Protein AF-A0A6F8VFI2-F1 (afdb_monomer_lite)

Foldseek 3Di:
DDKDFDPDWDDDPPDTHRMDDDDPWAFLLNVVVPCPPCPSVVLLVQLCVVVVHDSVVNRGHTPVRVVVSSVVSVCVVVVVVVVPVVVVVPD

Radius of gyration: 20.28 Å; chains: 1; bounding box: 41×22×64 Å

InterPro domains:
  IPR019289 Tail assembly protein E/E' [PF10109] (3-76)

Secondary structure (DSSP, 8-state):
--EEEEEEEEEETTEEEEEEE--SS-BHHHHHHT-SSSHHHHHHHHHHHHHT--HHHHTT-BHHHHHHHHHHHHHHHHHHHHSSSTTTS--

Structure (mmCIF, N/CA/C/O backbone):
data_AF-A0A6F8VFI2-F1
#
_entry.id   AF-A0A6F8VFI2-F1
#
loop_
_atom_site.group_PDB
_atom_site.id
_atom_site.type_symbol
_atom_site.label_atom_id
_atom_site.label_alt_id
_atom_site.label_comp_id
_atom_site.label_asym_id
_atom_site.label_entity_id
_atom_site.label_seq_id
_atom_site.pdbx_PDB_ins_code
_atom_site.Cartn_x
_atom_site.Cartn_y
_atom_site.Cartn_z
_atom_site.occupancy
_atom_site.B_iso_or_equiv
_atom_site.auth_seq_id
_atom_site.auth_comp_id
_atom_site.auth_asym_id
_atom_site.auth_atom_id
_atom_site.pdbx_PDB_model_num
ATOM 1 N N . MET A 1 1 ? 2.061 5.471 18.105 1.00 77.06 1 MET A N 1
ATOM 2 C CA . MET A 1 1 ? 0.746 4.852 17.826 1.00 77.06 1 MET A CA 1
ATOM 3 C C . MET A 1 1 ? -0.390 5.699 18.355 1.00 77.06 1 MET A C 1
ATOM 5 O O . MET A 1 1 ? -0.435 5.979 19.550 1.00 77.06 1 MET A O 1
ATOM 9 N N . ALA A 1 2 ? -1.300 6.115 17.473 1.00 89.31 2 ALA A N 1
ATOM 10 C CA . ALA A 1 2 ? -2.521 6.812 17.868 1.00 89.31 2 ALA A CA 1
ATOM 11 C C . ALA A 1 2 ? -3.579 5.810 18.359 1.00 89.31 2 ALA A C 1
ATOM 13 O O . ALA A 1 2 ? -3.737 4.730 17.787 1.00 89.31 2 ALA A O 1
ATOM 14 N N . LYS A 1 3 ? -4.318 6.173 19.411 1.00 94.69 3 LYS A N 1
ATOM 15 C CA . LYS A 1 3 ? -5.434 5.386 19.948 1.00 94.69 3 LYS A CA 1
ATOM 16 C C . LYS A 1 3 ? -6.693 6.245 19.972 1.00 94.69 3 LYS A C 1
ATOM 18 O O . LYS A 1 3 ? -6.653 7.379 20.441 1.00 94.69 3 LYS A O 1
ATOM 23 N N . LEU A 1 4 ? -7.804 5.684 19.507 1.00 95.88 4 LEU A N 1
ATOM 24 C CA . LEU A 1 4 ? -9.125 6.300 19.566 1.00 95.88 4 LEU A CA 1
ATOM 25 C C . LEU A 1 4 ? -10.033 5.459 20.459 1.00 95.88 4 LEU A C 1
ATOM 27 O O . LEU A 1 4 ? -10.351 4.322 20.120 1.00 95.88 4 LEU A O 1
ATOM 31 N N . THR A 1 5 ? -10.480 6.021 21.579 1.00 96.88 5 THR A N 1
ATOM 32 C CA . THR A 1 5 ? -11.554 5.420 22.380 1.00 96.88 5 THR A CA 1
ATOM 33 C C . THR A 1 5 ? -12.900 5.702 21.717 1.00 96.88 5 THR A C 1
ATOM 35 O O . THR A 1 5 ? -13.194 6.841 21.349 1.00 96.88 5 THR A O 1
ATOM 38 N N . LEU A 1 6 ? -13.719 4.668 21.552 1.00 96.50 6 LEU A N 1
ATOM 39 C CA . LEU A 1 6 ? -15.002 4.746 20.868 1.00 96.50 6 LEU A CA 1
ATOM 40 C C . LEU A 1 6 ? -16.102 5.201 21.831 1.00 96.50 6 LEU A C 1
ATOM 42 O O . LEU A 1 6 ? -16.238 4.680 22.934 1.00 96.50 6 LEU A O 1
ATOM 46 N N . LYS A 1 7 ? -16.938 6.147 21.386 1.00 97.00 7 LYS A N 1
ATOM 47 C CA . LYS A 1 7 ? -18.144 6.560 22.131 1.00 97.00 7 LYS A CA 1
ATOM 48 C C . LYS A 1 7 ? -19.231 5.481 22.119 1.00 97.00 7 LYS A C 1
ATOM 50 O O . LYS A 1 7 ? -20.031 5.401 23.044 1.00 97.00 7 LYS A O 1
ATOM 55 N N . HIS A 1 8 ? -19.243 4.662 21.071 1.00 97.06 8 HIS A N 1
ATOM 56 C CA . HIS A 1 8 ? -20.163 3.548 20.879 1.00 97.06 8 HIS A CA 1
ATOM 57 C C . HIS A 1 8 ? -19.333 2.313 20.496 1.00 97.06 8 HIS A C 1
ATOM 59 O O . HIS A 1 8 ? -18.727 2.326 19.422 1.00 97.06 8 HIS A O 1
ATOM 65 N N . PRO A 1 9 ? -19.235 1.290 21.364 1.00 95.44 9 PRO A N 1
ATOM 66 C CA . PRO A 1 9 ? -18.424 0.105 21.095 1.00 95.44 9 PRO A CA 1
ATOM 67 C C . PRO A 1 9 ? -18.895 -0.677 19.864 1.00 95.44 9 PRO A C 1
ATOM 69 O O . PRO A 1 9 ? -20.092 -0.762 19.587 1.00 95.44 9 PRO A O 1
ATOM 72 N N . LEU A 1 10 ? -17.948 -1.288 19.152 1.00 96.06 10 LEU A N 1
ATOM 73 C CA . LEU A 1 10 ? -18.231 -2.194 18.039 1.00 96.06 10 LEU A CA 1
ATOM 74 C C . LEU A 1 10 ? -18.393 -3.622 18.564 1.00 96.06 10 LEU A C 1
ATOM 76 O O . LEU A 1 10 ? -17.708 -4.021 19.506 1.00 96.06 10 LEU A O 1
ATOM 80 N N . THR A 1 11 ? -19.267 -4.409 17.939 1.00 95.62 11 THR A N 1
ATOM 81 C CA . THR A 1 11 ? -19.456 -5.828 18.270 1.00 95.62 11 THR A CA 1
ATOM 82 C C . THR A 1 11 ? -19.084 -6.702 17.078 1.00 95.62 11 THR A C 1
ATOM 84 O O . THR A 1 11 ? -19.471 -6.427 15.944 1.00 95.62 11 THR A O 1
ATOM 87 N N . PHE A 1 12 ? -18.310 -7.755 17.334 1.00 90.75 12 PHE A N 1
ATOM 88 C CA . PHE A 1 12 ? -17.946 -8.760 16.338 1.00 90.75 12 PHE A CA 1
ATOM 89 C C . PHE A 1 12 ? -18.005 -10.149 16.979 1.00 90.75 12 PHE A C 1
ATOM 91 O O . PHE A 1 12 ? -17.158 -10.526 17.793 1.00 90.75 12 PHE A O 1
ATOM 98 N N . GLY A 1 13 ? -19.053 -10.911 16.659 1.00 92.81 13 GLY A N 1
ATOM 99 C CA . GLY A 1 13 ? -19.339 -12.181 17.326 1.00 92.81 13 GLY A CA 1
ATOM 100 C C . GLY A 1 13 ? -19.576 -11.987 18.828 1.00 92.81 13 GLY A C 1
ATOM 101 O O . GLY A 1 13 ? -20.501 -11.287 19.225 1.00 92.81 13 GLY A O 1
ATOM 102 N N . LYS A 1 14 ? -18.736 -12.609 19.664 1.00 94.56 14 LYS A N 1
ATOM 103 C CA . LYS A 1 14 ? -18.768 -12.457 21.134 1.00 94.56 14 LYS A CA 1
ATOM 104 C C . LYS A 1 14 ? -17.799 -11.387 21.659 1.00 94.56 14 LYS A C 1
ATOM 106 O O . LYS A 1 14 ? -17.676 -11.235 22.871 1.00 94.56 14 LYS A O 1
ATOM 111 N N . MET A 1 15 ? -17.075 -10.695 20.778 1.00 93.62 15 MET A N 1
ATOM 112 C CA . MET A 1 15 ? -16.104 -9.669 21.159 1.00 93.62 15 MET A CA 1
ATOM 113 C C . MET A 1 15 ? -16.724 -8.276 21.074 1.00 93.62 15 MET A C 1
ATOM 115 O O . MET A 1 15 ? -17.422 -7.952 20.111 1.00 93.62 15 MET A O 1
ATOM 119 N N . THR A 1 16 ? -16.399 -7.446 22.061 1.00 95.75 16 THR A N 1
ATOM 120 C CA . THR A 1 16 ? -16.715 -6.017 22.081 1.00 95.75 16 THR A CA 1
ATOM 121 C C . THR A 1 16 ? -15.413 -5.234 21.982 1.00 95.75 16 THR A C 1
ATOM 123 O O . THR A 1 16 ? -14.483 -5.483 22.748 1.00 95.75 16 THR A O 1
ATOM 126 N N . VAL A 1 17 ? -15.344 -4.298 21.038 1.00 96.00 17 VAL A N 1
ATOM 127 C CA . VAL A 1 17 ? -14.191 -3.423 20.809 1.00 96.00 17 VAL A CA 1
ATOM 128 C C . VAL A 1 17 ? -14.568 -2.010 21.240 1.00 96.00 17 VAL A C 1
ATOM 130 O O . VAL A 1 17 ? -15.466 -1.396 20.664 1.00 96.00 17 VAL A O 1
ATOM 133 N N . ASP A 1 18 ? -13.886 -1.497 22.261 1.00 96.94 18 ASP A N 1
ATOM 134 C CA . ASP A 1 18 ? -14.109 -0.163 22.836 1.00 96.94 18 ASP A CA 1
ATOM 135 C C . ASP A 1 18 ? -13.114 0.893 22.333 1.00 96.94 18 ASP A C 1
ATOM 137 O O . ASP A 1 18 ? -13.277 2.089 22.581 1.00 96.94 18 ASP A O 1
ATOM 141 N N . SER A 1 19 ? -12.069 0.469 21.625 1.00 95.88 19 SER A N 1
ATOM 142 C CA . SER A 1 19 ? -11.007 1.344 21.158 1.00 95.88 19 SER A CA 1
ATOM 143 C C . SER A 1 19 ? -10.334 0.806 19.901 1.00 95.88 19 SER A C 1
ATOM 145 O O . SER A 1 19 ? -10.226 -0.401 19.694 1.00 95.88 19 SER A O 1
ATOM 147 N N . LEU A 1 20 ? -9.877 1.728 19.054 1.00 95.19 20 LEU A N 1
ATOM 148 C CA . LEU A 1 20 ? -9.092 1.440 17.860 1.00 95.19 20 LEU A CA 1
ATOM 149 C C . LEU A 1 20 ? -7.654 1.900 18.077 1.00 95.19 20 LEU A C 1
ATOM 151 O O . LEU A 1 20 ? -7.411 3.036 18.490 1.00 95.19 20 LEU A O 1
ATOM 155 N N . THR A 1 21 ? -6.708 1.022 17.763 1.00 94.12 21 THR A N 1
ATOM 156 C CA . THR A 1 21 ? -5.277 1.330 17.779 1.00 94.12 21 THR A CA 1
ATOM 157 C C . THR A 1 21 ? -4.787 1.412 16.344 1.00 94.12 21 THR A C 1
ATOM 159 O O . THR A 1 21 ? -4.907 0.454 15.582 1.00 94.12 21 THR A O 1
ATOM 162 N N . PHE A 1 22 ? -4.236 2.561 15.974 1.00 94.06 22 PHE A N 1
ATOM 163 C CA . PHE A 1 22 ? -3.710 2.806 14.640 1.00 94.06 22 PHE A CA 1
ATOM 164 C C . PHE A 1 22 ? -2.233 2.420 14.579 1.00 94.06 22 PHE A C 1
ATOM 166 O O . PHE A 1 22 ? -1.465 2.678 15.512 1.00 94.06 22 PHE A O 1
ATOM 173 N N . ARG A 1 23 ? -1.832 1.831 13.449 1.00 93.19 23 ARG A N 1
ATOM 174 C CA . ARG A 1 23 ? -0.416 1.664 13.105 1.00 93.19 23 ARG A CA 1
ATOM 175 C C . ARG A 1 23 ? 0.227 3.037 12.880 1.00 93.19 23 ARG A C 1
ATOM 177 O O . ARG A 1 23 ? -0.453 3.991 12.516 1.00 93.19 23 ARG A O 1
ATOM 184 N N . ASP A 1 24 ? 1.545 3.110 13.056 1.00 92.56 24 ASP A N 1
ATOM 185 C CA . ASP A 1 24 ? 2.335 4.336 12.833 1.00 92.56 24 ASP A CA 1
ATOM 186 C C . ASP A 1 24 ? 2.736 4.555 11.367 1.00 92.56 24 ASP A C 1
ATOM 188 O O . ASP A 1 24 ? 3.423 5.517 11.038 1.00 92.56 24 ASP A O 1
ATOM 192 N N . TYR A 1 25 ? 2.337 3.649 10.478 1.00 92.12 25 TYR A N 1
ATOM 193 C CA . TYR A 1 25 ? 2.688 3.687 9.067 1.00 92.12 25 TYR A CA 1
ATOM 194 C C . TYR A 1 25 ? 1.547 3.140 8.215 1.00 92.12 25 TYR A C 1
ATOM 196 O O . TYR A 1 25 ? 0.770 2.289 8.655 1.00 92.12 25 TYR A O 1
ATOM 204 N N . THR A 1 26 ? 1.487 3.617 6.977 1.00 93.88 26 THR A N 1
ATOM 205 C CA . THR A 1 26 ? 0.662 3.053 5.909 1.00 93.88 26 THR A CA 1
ATOM 206 C C . THR A 1 26 ? 1.440 1.988 5.146 1.00 93.88 26 THR A C 1
ATOM 208 O O . THR A 1 26 ? 2.674 1.940 5.184 1.00 93.88 26 THR A O 1
ATOM 211 N N . THR A 1 27 ? 0.710 1.142 4.433 1.00 96.69 27 THR A N 1
ATOM 212 C CA . THR A 1 27 ? 1.232 0.134 3.510 1.00 96.69 27 THR A CA 1
ATOM 213 C C . THR A 1 27 ? 0.600 0.282 2.133 1.00 96.69 27 THR A C 1
ATOM 215 O O . THR A 1 27 ? -0.476 0.865 2.020 1.00 96.69 27 THR A O 1
ATOM 218 N N . ALA A 1 28 ? 1.228 -0.263 1.090 1.00 95.38 28 ALA A N 1
ATOM 219 C CA . ALA A 1 28 ? 0.670 -0.329 -0.264 1.00 95.38 28 ALA A CA 1
ATOM 220 C C . ALA A 1 28 ? -0.762 -0.901 -0.275 1.00 95.38 28 ALA A C 1
ATOM 222 O O . ALA A 1 28 ? -1.636 -0.379 -0.965 1.00 95.38 28 ALA A O 1
ATOM 223 N N . GLY A 1 29 ? -1.036 -1.907 0.561 1.00 95.12 29 GLY A N 1
ATOM 224 C CA . GLY A 1 29 ? -2.376 -2.463 0.747 1.00 95.12 29 GLY A CA 1
ATOM 225 C C . GLY A 1 29 ? -3.397 -1.460 1.295 1.00 95.12 29 GLY A C 1
ATOM 226 O O . GLY A 1 29 ? -4.558 -1.508 0.900 1.00 95.12 29 GLY A O 1
ATOM 227 N N . ASP A 1 30 ? -2.977 -0.511 2.139 1.00 94.81 30 ASP A N 1
ATOM 228 C CA . ASP A 1 30 ? -3.865 0.558 2.609 1.00 94.81 30 ASP A CA 1
ATOM 229 C C . ASP A 1 30 ? -4.214 1.5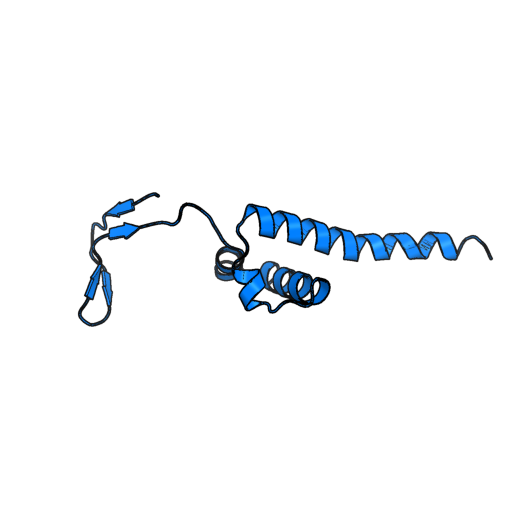15 1.463 1.00 94.81 30 ASP A C 1
ATOM 231 O O . ASP A 1 30 ? -5.376 1.872 1.313 1.00 94.81 30 ASP A O 1
ATOM 235 N N . TYR A 1 31 ? -3.248 1.885 0.611 1.00 90.25 31 TYR A N 1
ATOM 236 C CA . TYR A 1 31 ? -3.530 2.696 -0.583 1.00 90.25 31 TYR A CA 1
ATOM 237 C C . TYR A 1 31 ? -4.489 1.974 -1.536 1.00 90.25 31 TYR A C 1
ATOM 239 O O . TYR A 1 31 ? -5.415 2.594 -2.054 1.00 90.25 31 TYR A O 1
ATOM 247 N N . LEU A 1 32 ? -4.299 0.663 -1.717 1.00 93.69 32 LEU A N 1
ATOM 248 C CA . LEU A 1 32 ? -5.156 -0.173 -2.555 1.00 93.69 32 LEU A CA 1
ATOM 249 C C . LEU A 1 32 ? -6.592 -0.242 -2.022 1.00 93.69 32 LEU A C 1
ATOM 251 O O . LEU A 1 32 ? -7.537 -0.203 -2.800 1.00 93.69 32 LEU A O 1
ATOM 255 N N . ALA A 1 33 ? -6.776 -0.303 -0.702 1.00 91.38 33 ALA A N 1
ATOM 256 C CA . ALA A 1 33 ? -8.106 -0.360 -0.093 1.00 91.38 33 ALA A CA 1
ATOM 257 C C . ALA A 1 33 ? -8.960 0.895 -0.371 1.00 91.38 33 ALA A C 1
ATOM 259 O O . ALA A 1 33 ? -10.187 0.822 -0.317 1.00 91.38 33 ALA A O 1
ATOM 260 N N . PHE A 1 34 ? -8.330 2.031 -0.692 1.00 87.62 34 PHE A N 1
ATOM 261 C CA . PHE A 1 34 ? -9.008 3.273 -1.086 1.00 87.62 34 PHE A CA 1
ATOM 262 C C . PHE A 1 34 ? -8.999 3.519 -2.604 1.00 87.62 34 PHE A C 1
ATOM 264 O O . PHE A 1 34 ? -9.489 4.554 -3.065 1.00 87.62 34 PHE A O 1
ATOM 271 N N . ASP A 1 35 ? -8.464 2.588 -3.394 1.00 87.88 35 ASP A N 1
ATOM 272 C CA . ASP A 1 35 ? -8.274 2.754 -4.831 1.00 87.88 35 ASP A CA 1
ATOM 273 C C . ASP A 1 35 ? -9.556 2.482 -5.625 1.00 87.88 35 ASP A C 1
ATOM 275 O O . ASP A 1 35 ? -9.808 1.389 -6.125 1.00 87.88 35 ASP A O 1
ATOM 279 N N . GLN A 1 36 ? -10.382 3.515 -5.765 1.00 82.94 36 GLN A N 1
ATOM 280 C CA . GLN A 1 36 ? -11.634 3.425 -6.521 1.00 82.94 36 GLN A CA 1
ATOM 281 C C . GLN A 1 36 ? -11.432 3.364 -8.040 1.00 82.94 36 GLN A C 1
ATOM 283 O O . GLN A 1 36 ? -12.337 2.943 -8.757 1.00 82.94 36 GLN A O 1
ATOM 288 N N . ARG A 1 37 ? -10.287 3.844 -8.543 1.00 85.06 37 ARG A N 1
ATOM 289 C CA . ARG A 1 37 ? -10.025 3.991 -9.986 1.00 85.06 37 ARG A CA 1
ATOM 290 C C . ARG A 1 37 ? -9.020 2.971 -10.529 1.00 85.06 37 ARG A C 1
ATOM 292 O O . ARG A 1 37 ? -8.804 2.946 -11.734 1.00 85.06 37 ARG A O 1
ATOM 299 N N . GLY A 1 38 ? -8.439 2.132 -9.672 1.00 89.88 38 GLY A N 1
ATOM 300 C CA . GLY A 1 38 ? -7.547 1.0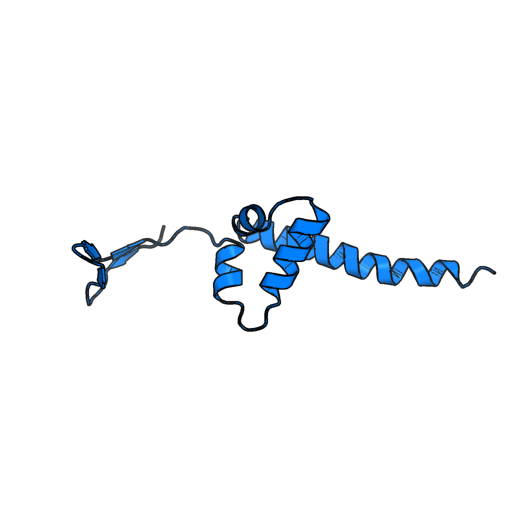32 -10.050 1.00 89.88 38 GLY A CA 1
ATOM 301 C C . GLY A 1 38 ? -6.084 1.428 -10.286 1.00 89.88 38 GLY A C 1
ATOM 302 O O . GLY A 1 38 ? -5.292 0.582 -10.698 1.00 89.88 38 GLY A O 1
ATOM 303 N N . GLY A 1 39 ? -5.698 2.684 -10.042 1.00 90.94 39 GLY A N 1
ATOM 304 C CA . GLY A 1 39 ? -4.335 3.155 -10.316 1.00 90.94 39 GLY A CA 1
ATOM 305 C C . GLY A 1 39 ? -3.286 2.550 -9.378 1.00 90.94 39 GLY A C 1
ATOM 306 O O . GLY A 1 39 ? -2.168 2.256 -9.793 1.00 90.94 39 GLY A O 1
ATOM 307 N N . VAL A 1 40 ? -3.643 2.317 -8.115 1.00 93.31 40 VAL A N 1
ATOM 308 C CA . VAL A 1 40 ? -2.770 1.639 -7.145 1.00 93.31 40 VAL A CA 1
ATOM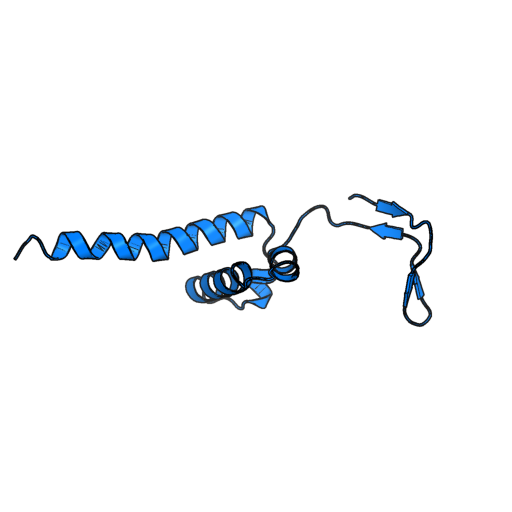 309 C C . VAL A 1 40 ? -2.688 0.150 -7.462 1.00 93.31 40 VAL A C 1
ATOM 311 O O . VAL A 1 40 ? -1.602 -0.420 -7.396 1.00 93.31 40 VAL A O 1
ATOM 314 N N . ALA A 1 41 ? -3.802 -0.472 -7.858 1.00 94.75 41 ALA A N 1
ATOM 315 C CA . ALA A 1 41 ? -3.816 -1.873 -8.274 1.00 94.75 41 ALA A CA 1
ATOM 316 C C . ALA A 1 41 ? -2.861 -2.124 -9.454 1.00 94.75 41 ALA A C 1
ATOM 318 O O . ALA A 1 41 ? -2.033 -3.031 -9.391 1.00 94.75 41 ALA A O 1
ATOM 319 N N . GLN A 1 42 ? -2.921 -1.274 -10.485 1.00 94.44 42 GLN A N 1
ATOM 320 C CA . GLN A 1 42 ? -2.033 -1.355 -11.650 1.00 94.44 42 GLN A CA 1
ATOM 321 C C . GLN A 1 42 ? -0.559 -1.193 -11.265 1.00 94.44 42 GLN A C 1
ATOM 323 O O . GLN A 1 42 ? 0.281 -1.972 -11.707 1.00 94.44 42 GLN A O 1
ATOM 328 N N . ARG A 1 43 ? -0.240 -0.231 -10.393 1.00 94.88 43 ARG A N 1
ATOM 329 C CA . ARG A 1 43 ? 1.137 -0.001 -9.925 1.00 94.88 43 ARG A CA 1
ATOM 330 C C . ARG A 1 43 ? 1.680 -1.152 -9.095 1.00 94.88 43 ARG A C 1
ATOM 332 O O . ARG A 1 43 ? 2.828 -1.540 -9.277 1.00 94.88 43 ARG A O 1
ATOM 339 N N . ILE A 1 44 ? 0.868 -1.727 -8.211 1.00 96.56 44 ILE A N 1
ATOM 340 C CA . ILE A 1 44 ? 1.259 -2.908 -7.433 1.00 96.56 44 ILE A CA 1
ATOM 341 C C . ILE A 1 44 ? 1.579 -4.079 -8.367 1.00 96.56 44 ILE A C 1
ATOM 343 O O . ILE A 1 44 ? 2.618 -4.714 -8.191 1.00 96.56 44 ILE A O 1
ATOM 347 N N . ALA A 1 45 ? 0.732 -4.328 -9.369 1.00 96.62 45 ALA A N 1
ATOM 348 C CA . ALA A 1 45 ? 0.960 -5.372 -10.366 1.00 96.62 45 ALA A CA 1
ATOM 349 C C . ALA A 1 45 ? 2.233 -5.113 -11.190 1.00 96.62 45 ALA A C 1
ATOM 351 O O . ALA A 1 45 ? 3.033 -6.023 -11.405 1.00 96.62 45 ALA A O 1
ATOM 352 N N . LEU A 1 46 ? 2.464 -3.862 -11.597 1.00 95.81 46 LEU A N 1
ATOM 353 C CA . LEU A 1 46 ? 3.666 -3.473 -12.328 1.00 95.81 46 LEU A CA 1
ATOM 354 C C . LEU A 1 46 ? 4.938 -3.705 -11.504 1.00 95.81 46 LEU A C 1
ATOM 356 O O . LEU A 1 46 ? 5.864 -4.359 -11.974 1.00 95.81 46 LEU A O 1
ATOM 360 N N . ILE A 1 47 ? 4.976 -3.217 -10.262 1.00 96.88 47 ILE A N 1
ATOM 361 C CA . ILE A 1 47 ? 6.125 -3.393 -9.364 1.00 96.88 47 ILE A CA 1
ATOM 362 C C . ILE A 1 47 ? 6.379 -4.886 -9.114 1.00 96.88 47 ILE A C 1
ATOM 364 O O . ILE A 1 47 ? 7.527 -5.331 -9.159 1.00 96.88 47 ILE A O 1
ATOM 368 N N . ALA A 1 48 ? 5.322 -5.670 -8.882 1.00 97.75 48 ALA A N 1
ATOM 369 C CA . ALA A 1 48 ? 5.409 -7.121 -8.728 1.00 97.75 48 ALA A CA 1
ATOM 370 C C . ALA A 1 48 ? 6.068 -7.771 -9.956 1.00 97.75 48 ALA A C 1
ATOM 372 O O . ALA A 1 48 ? 7.043 -8.511 -9.817 1.00 97.75 48 ALA A O 1
ATOM 373 N N . SER A 1 49 ? 5.615 -7.408 -11.159 1.00 96.62 49 SER A N 1
ATOM 374 C CA . SER A 1 49 ? 6.172 -7.903 -12.420 1.00 96.62 49 SER A CA 1
ATOM 375 C C . SER A 1 49 ? 7.639 -7.509 -12.615 1.00 96.62 49 SER A C 1
ATOM 377 O O . SER A 1 49 ? 8.464 -8.369 -12.917 1.00 96.62 49 SER A O 1
ATOM 379 N N . LEU A 1 50 ? 7.988 -6.232 -12.420 1.00 95.25 50 LEU A N 1
ATOM 380 C CA . LEU A 1 50 ? 9.350 -5.718 -12.628 1.00 95.25 50 LEU A CA 1
ATOM 381 C C . LEU A 1 50 ? 10.368 -6.302 -11.639 1.00 95.25 50 LEU A C 1
ATOM 383 O O . LEU A 1 50 ? 11.554 -6.386 -11.947 1.00 95.25 50 LEU A O 1
ATOM 387 N N . THR A 1 51 ? 9.916 -6.714 -10.455 1.00 96.44 51 THR A N 1
ATOM 388 C CA . THR A 1 51 ? 10.779 -7.279 -9.406 1.00 96.44 51 THR A CA 1
ATOM 389 C C . THR A 1 51 ? 10.724 -8.805 -9.323 1.00 96.44 51 THR A C 1
ATOM 391 O O . THR A 1 51 ? 11.462 -9.394 -8.533 1.00 96.44 51 THR A O 1
ATOM 394 N N . GLY A 1 52 ? 9.848 -9.460 -10.095 1.00 96.88 52 GLY A N 1
ATOM 395 C CA . GLY A 1 52 ? 9.605 -10.904 -10.007 1.00 96.88 52 GLY A CA 1
ATOM 396 C C . GLY A 1 52 ? 9.005 -11.354 -8.667 1.00 96.88 52 GLY A C 1
ATOM 397 O O . GLY A 1 52 ? 9.174 -12.507 -8.273 1.00 96.88 52 GLY A O 1
ATOM 398 N N . SER A 1 53 ? 8.350 -10.444 -7.944 1.00 97.44 53 SER A N 1
ATOM 399 C CA . SER A 1 53 ? 7.764 -10.692 -6.623 1.00 97.44 53 SER A CA 1
ATOM 400 C C . SER A 1 53 ? 6.248 -10.848 -6.697 1.00 97.44 53 SER A C 1
ATOM 402 O O . SER A 1 53 ? 5.602 -10.351 -7.612 1.00 97.44 53 SER A O 1
ATOM 404 N N . ASP A 1 54 ? 5.656 -11.506 -5.702 1.00 97.06 54 ASP A N 1
ATOM 405 C CA . ASP A 1 54 ? 4.200 -11.646 -5.603 1.00 97.06 54 ASP A CA 1
ATOM 406 C C . ASP A 1 54 ? 3.523 -10.336 -5.146 1.00 97.06 54 ASP A C 1
ATOM 408 O O . ASP A 1 54 ? 4.031 -9.629 -4.270 1.00 97.06 54 ASP A O 1
ATOM 412 N N . GLU A 1 55 ? 2.335 -10.019 -5.673 1.00 96.81 55 GLU A N 1
ATOM 413 C CA . GLU A 1 55 ? 1.595 -8.809 -5.286 1.00 96.81 55 GLU A CA 1
ATOM 414 C C . GLU A 1 55 ? 1.261 -8.744 -3.789 1.00 96.81 55 GLU A C 1
ATOM 416 O O . GLU A 1 55 ? 1.183 -7.654 -3.217 1.00 96.81 55 GLU A O 1
ATOM 421 N N . SER A 1 56 ? 1.027 -9.885 -3.134 1.00 96.50 56 SER A N 1
ATOM 422 C CA . SER A 1 56 ? 0.763 -9.936 -1.691 1.00 96.50 56 SER A CA 1
ATOM 423 C C . SER A 1 56 ? 1.975 -9.501 -0.867 1.00 96.50 56 SER A C 1
ATOM 425 O O . SER A 1 56 ? 1.799 -8.950 0.223 1.00 96.50 56 SER A O 1
ATOM 427 N N . LEU A 1 57 ? 3.189 -9.683 -1.399 1.00 97.12 57 LEU A N 1
ATOM 428 C CA . LEU A 1 57 ? 4.414 -9.156 -0.810 1.00 97.12 57 LEU A CA 1
ATOM 429 C C . LEU A 1 57 ? 4.516 -7.646 -1.054 1.00 97.12 57 LEU A C 1
ATOM 431 O O . LEU A 1 57 ? 4.755 -6.891 -0.114 1.00 97.12 57 LEU A O 1
ATOM 435 N N . ILE A 1 58 ? 4.237 -7.185 -2.278 1.00 97.94 58 ILE A N 1
ATOM 436 C CA . ILE A 1 58 ? 4.253 -5.751 -2.615 1.00 97.94 58 ILE A CA 1
ATOM 437 C C . ILE A 1 58 ? 3.235 -4.961 -1.781 1.00 97.94 58 ILE A C 1
ATOM 439 O O . ILE A 1 58 ? 3.545 -3.871 -1.302 1.00 97.94 58 ILE A O 1
ATOM 443 N N . LYS A 1 59 ? 2.054 -5.531 -1.502 1.00 97.56 59 LYS A N 1
ATOM 444 C CA . LYS A 1 59 ? 1.019 -4.928 -0.637 1.00 97.56 59 LYS A CA 1
ATOM 445 C C . LYS A 1 59 ? 1.511 -4.631 0.787 1.00 97.56 59 LYS A C 1
ATOM 447 O O . LYS A 1 59 ? 0.910 -3.800 1.466 1.00 97.56 59 LYS A O 1
ATOM 452 N N . GLN A 1 60 ? 2.602 -5.255 1.233 1.00 96.62 60 GLN A N 1
ATOM 453 C CA . GLN A 1 60 ? 3.189 -5.039 2.559 1.00 96.62 60 GLN A CA 1
ATOM 454 C C . GLN A 1 60 ? 4.214 -3.897 2.598 1.00 96.62 60 GLN A C 1
ATOM 456 O O . GLN A 1 60 ? 4.608 -3.491 3.695 1.00 96.62 60 GLN A O 1
ATOM 461 N N . LEU A 1 61 ? 4.628 -3.354 1.444 1.00 97.12 61 LEU A N 1
ATOM 462 C CA . LEU A 1 61 ? 5.548 -2.215 1.388 1.00 97.12 61 LEU A CA 1
ATOM 463 C C . LEU A 1 61 ? 5.005 -1.054 2.209 1.00 97.12 61 LEU A C 1
ATOM 465 O O . LEU A 1 61 ? 3.829 -0.705 2.095 1.00 97.12 61 LEU A O 1
ATOM 469 N N . ARG A 1 62 ? 5.865 -0.433 3.018 1.00 96.81 62 ARG A N 1
ATOM 470 C CA . ARG A 1 62 ? 5.498 0.777 3.758 1.00 96.81 62 ARG A CA 1
ATOM 471 C C . ARG A 1 62 ? 5.314 1.940 2.796 1.00 96.81 62 ARG A C 1
ATOM 473 O O . ARG A 1 62 ? 5.917 1.963 1.731 1.00 96.81 62 ARG A O 1
ATOM 480 N N . GLY A 1 63 ? 4.515 2.928 3.192 1.00 94.81 63 GLY A N 1
ATOM 481 C CA . GLY A 1 63 ? 4.180 4.080 2.350 1.00 94.81 63 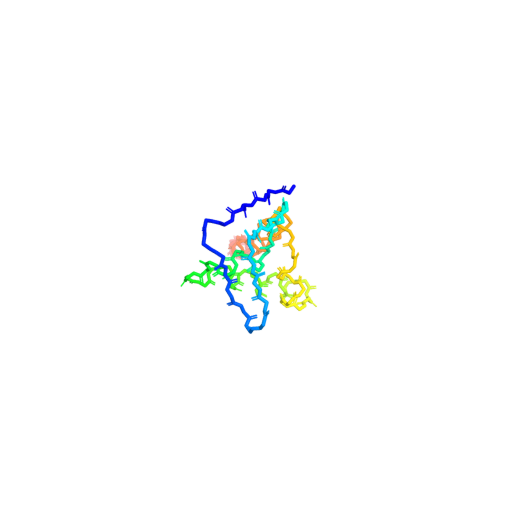GLY A CA 1
ATOM 482 C C . GLY A 1 63 ? 5.373 4.726 1.629 1.00 94.81 63 GLY A C 1
ATOM 483 O O . GLY A 1 63 ? 5.308 4.843 0.407 1.00 94.81 63 GLY A O 1
ATOM 484 N N . PRO A 1 64 ? 6.468 5.099 2.321 1.00 96.62 64 PRO A N 1
ATOM 485 C CA . PRO A 1 64 ? 7.645 5.674 1.665 1.00 96.62 64 PRO A CA 1
ATOM 486 C C . PRO A 1 64 ? 8.288 4.745 0.626 1.00 96.62 64 PRO A C 1
ATOM 488 O O . PRO A 1 64 ? 8.597 5.192 -0.476 1.00 96.62 64 PRO A O 1
ATOM 491 N N . ASP A 1 65 ? 8.424 3.457 0.942 1.00 97.31 65 ASP A N 1
ATOM 492 C CA . ASP A 1 65 ? 9.034 2.468 0.046 1.00 97.31 65 ASP A CA 1
ATOM 493 C C . ASP A 1 65 ? 8.135 2.179 -1.161 1.00 97.31 65 ASP A C 1
ATOM 495 O O . ASP A 1 65 ? 8.614 2.098 -2.288 1.00 97.31 65 ASP A O 1
ATOM 499 N N . TYR A 1 66 ? 6.818 2.100 -0.948 1.00 97.19 66 TYR A N 1
ATOM 500 C CA . TYR A 1 66 ? 5.832 1.972 -2.020 1.00 97.19 66 TYR A CA 1
ATOM 501 C C . TYR A 1 66 ? 5.899 3.159 -2.988 1.00 97.19 66 TYR A C 1
ATOM 503 O O . TYR A 1 66 ? 5.935 2.954 -4.195 1.00 97.19 66 TYR A O 1
ATOM 511 N N . ARG A 1 67 ? 5.983 4.394 -2.475 1.00 95.94 67 ARG A N 1
ATOM 512 C CA . ARG A 1 67 ? 6.128 5.601 -3.307 1.00 95.94 67 ARG A CA 1
ATOM 513 C C . ARG A 1 67 ? 7.438 5.621 -4.092 1.00 95.94 67 ARG A C 1
ATOM 515 O O . ARG A 1 67 ? 7.457 6.064 -5.236 1.00 95.94 67 ARG A O 1
ATOM 522 N N . ALA A 1 68 ? 8.528 5.161 -3.482 1.00 97.31 68 ALA A N 1
ATOM 523 C CA . ALA A 1 68 ? 9.811 5.050 -4.166 1.00 97.31 68 ALA A CA 1
ATOM 524 C C . ALA A 1 68 ? 9.760 3.991 -5.280 1.00 97.31 68 ALA A C 1
ATOM 526 O O . ALA A 1 68 ? 10.205 4.261 -6.392 1.00 97.31 68 ALA A O 1
ATOM 527 N N . ALA A 1 69 ? 9.168 2.825 -5.006 1.00 96.75 69 ALA A N 1
ATOM 528 C CA . ALA A 1 69 ? 8.985 1.761 -5.989 1.00 96.75 69 ALA A CA 1
ATOM 529 C C . ALA A 1 69 ? 8.054 2.181 -7.140 1.00 96.75 69 ALA A C 1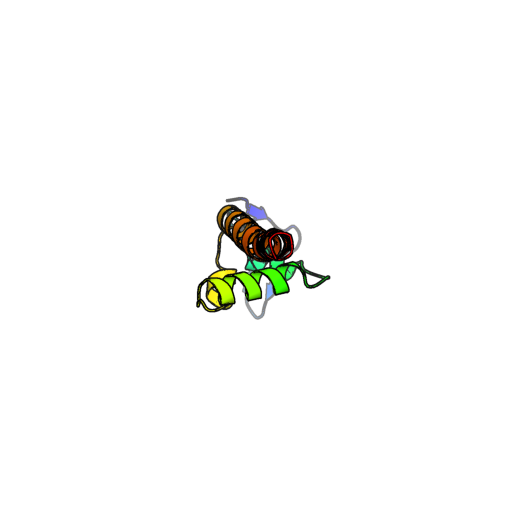
ATOM 531 O O . ALA A 1 69 ? 8.370 1.913 -8.293 1.00 96.75 69 ALA A O 1
ATOM 532 N N . GLU A 1 70 ? 6.960 2.890 -6.836 1.00 94.94 70 GLU A N 1
ATOM 533 C CA . GLU A 1 70 ? 6.061 3.518 -7.816 1.00 94.94 70 GLU A CA 1
ATOM 534 C C . GLU A 1 70 ? 6.846 4.433 -8.757 1.00 94.94 70 GLU A C 1
ATOM 536 O O . GLU A 1 70 ? 6.762 4.270 -9.967 1.00 94.94 70 GLU A O 1
ATOM 541 N N . LYS A 1 71 ? 7.669 5.338 -8.212 1.00 95.19 71 LYS A N 1
ATOM 542 C CA . LYS A 1 71 ? 8.480 6.248 -9.026 1.00 95.19 71 LYS A CA 1
ATOM 543 C C . LYS A 1 71 ? 9.462 5.498 -9.928 1.00 95.19 71 LYS A C 1
ATOM 545 O O . LYS A 1 71 ? 9.580 5.845 -11.092 1.00 95.19 71 LYS A O 1
ATOM 550 N N . ILE A 1 72 ? 10.162 4.490 -9.406 1.00 95.56 72 ILE A N 1
ATOM 551 C CA . ILE A 1 72 ? 11.110 3.699 -10.208 1.00 95.56 72 ILE A CA 1
ATOM 552 C C . ILE A 1 72 ? 10.376 2.970 -11.337 1.00 95.56 72 ILE A C 1
ATOM 554 O O . ILE A 1 72 ? 10.838 2.989 -12.471 1.00 95.56 72 ILE A O 1
ATOM 558 N N . ALA A 1 73 ? 9.232 2.352 -11.040 1.00 93.25 73 ALA A N 1
ATOM 559 C CA . ALA A 1 73 ? 8.438 1.637 -12.030 1.00 93.25 73 ALA A CA 1
ATOM 560 C C . ALA A 1 73 ? 7.881 2.575 -13.116 1.00 93.25 73 ALA A C 1
ATOM 562 O O . ALA A 1 73 ? 7.984 2.259 -14.301 1.00 93.25 73 ALA A O 1
ATOM 563 N N . ASP A 1 74 ? 7.352 3.737 -12.720 1.00 90.56 74 ASP A N 1
ATOM 564 C CA . ASP A 1 74 ? 6.874 4.769 -13.644 1.00 90.56 74 ASP A CA 1
ATOM 565 C C . ASP A 1 74 ? 8.042 5.305 -14.505 1.00 90.56 74 ASP A C 1
ATOM 567 O O . ASP A 1 74 ? 7.902 5.433 -15.720 1.00 90.56 74 ASP A O 1
ATOM 571 N N . ASP A 1 75 ? 9.214 5.567 -13.913 1.00 92.00 75 ASP A N 1
ATOM 572 C CA . ASP A 1 75 ? 10.408 6.036 -14.636 1.00 92.00 75 ASP A CA 1
ATOM 573 C C . ASP A 1 75 ? 10.909 4.990 -15.655 1.00 92.00 75 ASP A C 1
ATOM 575 O O . ASP A 1 75 ? 11.381 5.367 -16.724 1.00 92.00 75 ASP A O 1
ATOM 579 N N . MET A 1 76 ? 10.796 3.689 -15.363 1.00 87.62 76 MET A N 1
ATOM 580 C CA . MET A 1 76 ? 11.193 2.623 -16.296 1.00 87.62 76 MET A CA 1
ATOM 581 C C . MET A 1 76 ? 10.265 2.540 -17.512 1.00 87.62 76 MET A C 1
ATOM 583 O O . MET A 1 76 ? 10.756 2.462 -18.631 1.00 87.62 76 MET A O 1
ATOM 587 N N . ILE A 1 77 ? 8.943 2.610 -17.316 1.00 85.62 77 ILE A N 1
ATOM 588 C CA . ILE A 1 77 ? 7.991 2.578 -18.440 1.00 85.62 77 ILE A CA 1
ATOM 589 C C . ILE A 1 77 ? 8.128 3.827 -19.312 1.00 85.62 77 ILE A C 1
ATOM 591 O O . ILE A 1 77 ? 8.151 3.725 -20.534 1.00 85.62 77 ILE A O 1
ATOM 595 N N . ASN A 1 78 ? 8.234 5.004 -18.693 1.00 82.12 78 ASN A N 1
ATOM 596 C CA . ASN A 1 78 ? 8.348 6.258 -19.438 1.00 82.12 78 ASN A CA 1
ATOM 597 C C . ASN A 1 78 ? 9.747 6.442 -20.057 1.00 82.12 78 ASN A C 1
ATOM 599 O O . ASN A 1 78 ? 9.900 7.152 -21.047 1.00 82.12 78 ASN A O 1
ATOM 603 N N . GLY A 1 79 ? 10.782 5.834 -19.470 1.00 71.56 79 GLY A N 1
ATOM 604 C CA . GLY A 1 79 ? 12.150 5.868 -19.990 1.00 71.56 79 GLY A CA 1
ATOM 605 C C . GLY A 1 79 ? 12.316 5.076 -21.286 1.00 71.56 79 GLY A C 1
ATOM 606 O O . GLY A 1 79 ? 13.061 5.512 -22.163 1.00 71.56 79 GLY A O 1
ATOM 607 N N . ASP A 1 80 ? 11.579 3.974 -21.441 1.00 56.75 80 ASP A N 1
ATOM 608 C CA . ASP A 1 80 ? 11.546 3.201 -22.687 1.00 56.75 80 ASP A CA 1
ATOM 609 C C . ASP A 1 80 ? 10.882 3.991 -23.837 1.00 56.75 80 ASP A C 1
ATOM 611 O O . ASP A 1 80 ? 11.290 3.849 -24.987 1.00 56.75 80 ASP A O 1
ATOM 615 N N . GLU A 1 81 ? 9.941 4.903 -23.551 1.00 53.88 81 GLU A N 1
ATOM 616 C CA . GLU A 1 81 ? 9.307 5.758 -24.574 1.00 53.88 81 GLU A CA 1
ATOM 617 C C . GLU A 1 81 ? 10.258 6.819 -25.169 1.00 53.88 81 GLU A C 1
ATOM 619 O O . GLU A 1 81 ? 10.049 7.263 -26.296 1.00 53.88 81 GLU A O 1
ATOM 624 N N . ALA A 1 82 ? 11.326 7.208 -24.462 1.00 54.31 82 ALA A N 1
ATOM 625 C CA . ALA A 1 82 ? 12.309 8.187 -24.949 1.00 54.31 82 ALA A CA 1
ATOM 626 C C . ALA A 1 82 ? 13.496 7.555 -25.709 1.00 54.31 82 ALA A C 1
ATOM 628 O O . ALA A 1 82 ? 14.242 8.261 -26.388 1.00 54.31 82 ALA A O 1
ATOM 629 N N . GLY A 1 83 ? 13.695 6.237 -25.593 1.00 49.53 83 GLY A N 1
ATOM 630 C CA . GLY A 1 83 ? 14.840 5.521 -26.170 1.00 49.53 83 GLY A CA 1
ATOM 631 C C . GLY A 1 83 ? 14.699 5.138 -27.649 1.00 49.53 83 GLY A C 1
ATOM 632 O O . GLY A 1 83 ? 15.706 4.830 -28.288 1.00 49.53 83 GLY A O 1
ATOM 633 N N . ASP A 1 84 ? 13.486 5.186 -28.207 1.00 48.88 84 ASP A N 1
ATOM 634 C CA . ASP A 1 84 ? 13.213 4.760 -29.589 1.00 48.88 84 ASP A CA 1
ATOM 635 C C . ASP A 1 84 ? 13.309 5.897 -30.631 1.00 48.88 84 ASP A C 1
ATOM 637 O O . ASP A 1 84 ? 13.464 5.624 -31.825 1.00 48.88 84 ASP A O 1
ATOM 641 N N . GLU A 1 85 ? 13.297 7.173 -30.224 1.00 49.06 85 GLU A N 1
ATOM 642 C CA . GLU A 1 85 ? 13.405 8.303 -31.166 1.00 49.06 85 GLU A CA 1
ATOM 643 C C . GLU A 1 85 ? 14.851 8.554 -31.654 1.00 49.06 85 GLU A C 1
ATOM 645 O O . GLU A 1 85 ? 15.055 8.937 -32.807 1.00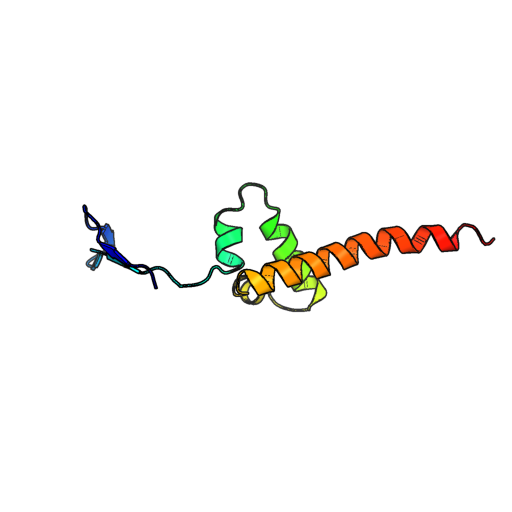 49.06 85 GLU A O 1
ATOM 650 N N . GLU A 1 86 ? 15.887 8.242 -30.861 1.00 47.53 86 GLU A N 1
ATOM 651 C CA . GLU A 1 86 ? 17.294 8.455 -31.266 1.00 47.53 86 GLU A CA 1
ATOM 652 C C . GLU A 1 86 ? 17.828 7.422 -32.284 1.00 47.53 86 GLU A C 1
ATOM 654 O O . GLU A 1 86 ? 18.866 7.647 -32.918 1.00 47.53 86 GLU A O 1
ATOM 659 N N . ALA A 1 87 ? 17.132 6.298 -32.494 1.00 46.72 87 ALA A N 1
ATOM 660 C CA . ALA A 1 87 ? 17.540 5.262 -33.450 1.00 46.72 87 ALA A CA 1
ATOM 661 C C . ALA A 1 87 ? 16.993 5.479 -34.878 1.00 46.72 87 ALA A C 1
ATOM 663 O O . ALA A 1 87 ? 17.504 4.874 -35.827 1.00 46.72 87 ALA A O 1
ATOM 664 N N . ALA A 1 88 ? 15.987 6.343 -35.054 1.00 49.41 88 ALA A N 1
ATOM 665 C CA . ALA A 1 88 ? 15.350 6.603 -36.349 1.00 49.41 88 ALA A CA 1
ATOM 666 C C . ALA A 1 88 ? 16.011 7.742 -37.155 1.00 49.41 88 ALA A C 1
ATOM 668 O O . ALA A 1 88 ? 15.861 7.785 -38.373 1.00 49.41 88 ALA A O 1
ATOM 669 N N . GLU A 1 89 ? 16.791 8.619 -36.515 1.00 47.44 89 GLU A N 1
ATOM 670 C CA . GLU A 1 89 ? 17.437 9.776 -37.168 1.00 47.44 89 GLU A CA 1
ATOM 671 C C . GLU A 1 89 ? 18.855 9.504 -37.715 1.00 47.44 89 GLU A C 1
ATOM 673 O O . GLU A 1 89 ? 19.493 10.393 -38.279 1.00 47.44 89 GLU A O 1
ATOM 678 N N . LYS A 1 90 ? 19.368 8.270 -37.591 1.00 48.44 90 LYS A N 1
ATOM 679 C CA . LYS A 1 90 ? 20.697 7.870 -38.107 1.00 48.44 90 LYS A CA 1
ATOM 680 C C . LYS A 1 90 ? 20.652 6.750 -39.154 1.00 48.44 90 LYS A C 1
ATOM 682 O O . LYS A 1 90 ? 21.529 5.881 -39.160 1.00 48.44 90 LYS A O 1
ATOM 687 N N . LYS A 1 91 ? 19.664 6.762 -40.051 1.00 39.28 91 LYS A N 1
ATOM 688 C CA . LYS A 1 91 ? 19.686 5.949 -41.279 1.00 39.28 91 LYS A CA 1
ATOM 689 C C . LYS A 1 91 ? 19.502 6.791 -42.528 1.00 39.28 91 LYS A C 1
ATOM 691 O O . LYS A 1 91 ? 18.626 7.676 -42.513 1.00 39.28 91 LYS A O 1
#

pLDDT: mean 87.88, std 15.74, range [39.28, 97.94]

Sequence (91 aa):
MAKLTLKHPLTFGKMTVDSLTFRDYTTAGDYLAFDQRGGVAQRIALIASLTGSDESLIKQLRGPDYRAAEKIADDMINGDEAGDEEAAEKK

Organism: NCBI:txid2715678